Protein AF-A0AAJ4WCG1-F1 (afdb_monomer_lite)

Structure (mmCIF, N/CA/C/O backbone):
data_AF-A0AAJ4WCG1-F1
#
_entry.id   AF-A0AAJ4WCG1-F1
#
loop_
_atom_site.group_PDB
_atom_site.id
_atom_site.type_symbol
_atom_site.label_atom_id
_atom_site.label_alt_id
_atom_site.label_comp_id
_atom_site.label_asym_id
_atom_site.label_entity_id
_atom_site.label_seq_id
_atom_site.pdbx_PDB_ins_code
_atom_site.Cartn_x
_atom_site.Cartn_y
_atom_site.Cartn_z
_atom_site.occupancy
_atom_site.B_iso_or_equiv
_atom_site.auth_seq_id
_atom_site.auth_comp_id
_atom_site.auth_asym_id
_atom_site.auth_atom_id
_atom_site.pdbx_PDB_model_num
ATOM 1 N N . MET A 1 1 ? -44.848 0.217 -7.275 1.00 39.16 1 MET A N 1
ATOM 2 C CA . MET A 1 1 ? -44.757 -0.976 -8.144 1.00 39.16 1 MET A CA 1
ATOM 3 C C . MET A 1 1 ? -43.519 -0.819 -9.013 1.00 39.16 1 MET A C 1
ATOM 5 O O . MET A 1 1 ? -43.528 0.044 -9.877 1.00 39.16 1 MET A O 1
ATOM 9 N N . SER A 1 2 ? -42.430 -1.541 -8.730 1.00 44.53 2 SER A N 1
ATOM 10 C CA . SER A 1 2 ? -41.213 -1.472 -9.552 1.00 44.53 2 SER A CA 1
ATOM 11 C C . SER A 1 2 ? -41.276 -2.576 -10.606 1.00 44.53 2 SER A C 1
ATOM 13 O O . SER A 1 2 ? -41.325 -3.753 -10.256 1.00 44.53 2 SER A O 1
ATOM 15 N N . SER A 1 3 ? -41.372 -2.195 -11.880 1.00 61.78 3 SER A N 1
ATOM 16 C CA . SER A 1 3 ? -41.457 -3.128 -13.006 1.00 61.78 3 SER A CA 1
ATOM 17 C C . SER A 1 3 ? -40.052 -3.571 -13.400 1.00 61.78 3 SER A C 1
ATOM 19 O O . SER A 1 3 ? -39.274 -2.772 -13.918 1.00 61.78 3 SER A O 1
ATOM 21 N N . ILE A 1 4 ? -39.727 -4.844 -13.183 1.00 71.94 4 ILE A N 1
ATOM 22 C CA . ILE A 1 4 ? -38.478 -5.433 -13.672 1.00 71.94 4 ILE A CA 1
ATOM 23 C C . ILE A 1 4 ? -38.607 -5.608 -15.189 1.00 71.94 4 ILE A C 1
ATOM 25 O O . ILE A 1 4 ? -39.447 -6.370 -15.664 1.00 71.94 4 ILE A O 1
ATOM 29 N N . ARG A 1 5 ? -37.793 -4.878 -15.958 1.00 75.44 5 ARG A N 1
ATOM 30 C CA . ARG A 1 5 ? -37.620 -5.111 -17.398 1.00 75.44 5 ARG A CA 1
ATOM 31 C C . ARG A 1 5 ? -36.588 -6.216 -17.595 1.00 75.44 5 ARG A C 1
ATOM 33 O O . ARG A 1 5 ? -35.427 -6.039 -17.239 1.00 75.44 5 ARG A O 1
ATOM 40 N N . ILE A 1 6 ? -37.015 -7.336 -18.169 1.00 76.12 6 ILE A N 1
ATOM 41 C CA . ILE A 1 6 ? -36.117 -8.401 -18.625 1.00 76.12 6 ILE A CA 1
ATOM 42 C C . ILE A 1 6 ? -35.679 -8.035 -20.045 1.00 76.12 6 ILE A C 1
ATOM 44 O O . ILE A 1 6 ? -36.508 -7.982 -20.951 1.00 76.12 6 ILE A O 1
ATOM 48 N N . VAL A 1 7 ? -34.393 -7.732 -20.211 1.00 76.00 7 VAL A N 1
ATOM 49 C CA . VAL A 1 7 ? -33.762 -7.432 -21.505 1.00 76.00 7 VAL A CA 1
ATOM 50 C C . VAL A 1 7 ? -33.148 -8.693 -22.104 1.00 76.00 7 VAL A C 1
ATOM 52 O O . VAL A 1 7 ? -32.681 -9.576 -21.382 1.00 76.00 7 VAL A O 1
ATOM 55 N N . SER A 1 8 ? -33.169 -8.778 -23.434 1.00 74.81 8 SER A N 1
ATOM 56 C CA . SER A 1 8 ? -32.572 -9.897 -24.169 1.00 74.81 8 SER A CA 1
ATOM 57 C C . SER A 1 8 ? -31.036 -9.893 -24.040 1.00 74.81 8 SER A C 1
ATOM 59 O O . SER A 1 8 ? -30.449 -8.818 -23.888 1.00 74.81 8 SER A O 1
ATOM 61 N N . PRO A 1 9 ? -30.353 -11.053 -24.122 1.00 68.00 9 PRO A N 1
ATOM 62 C CA . PRO A 1 9 ? -28.890 -11.119 -24.029 1.00 68.00 9 PRO A CA 1
ATOM 63 C C . PRO A 1 9 ? -28.178 -10.185 -25.021 1.00 68.00 9 PRO A C 1
ATOM 65 O O . PRO A 1 9 ? -27.210 -9.522 -24.657 1.00 68.00 9 PRO A O 1
ATOM 68 N N . ASP A 1 10 ? -28.712 -10.050 -26.237 1.00 68.00 10 ASP A N 1
ATOM 69 C CA . ASP A 1 10 ? -28.159 -9.177 -27.281 1.00 68.00 10 ASP A CA 1
ATOM 70 C C . ASP A 1 10 ? -28.271 -7.677 -26.940 1.00 68.00 10 ASP A C 1
ATOM 72 O O . ASP A 1 10 ? -27.443 -6.869 -27.365 1.00 68.00 10 ASP A O 1
ATOM 76 N N . GLU A 1 11 ? -29.270 -7.279 -26.147 1.00 65.44 11 GLU A N 1
ATOM 77 C CA . GLU A 1 11 ? -29.427 -5.906 -25.641 1.00 65.44 11 GLU A CA 1
ATOM 78 C C . GLU A 1 11 ? -28.468 -5.591 -24.487 1.00 65.44 11 GLU A C 1
ATOM 80 O O . GLU A 1 11 ? -27.975 -4.464 -24.378 1.00 65.44 11 GLU A O 1
ATOM 85 N N . VAL A 1 12 ? -28.156 -6.594 -23.660 1.00 62.38 12 VAL A N 1
ATOM 86 C CA . VAL A 1 12 ? -27.164 -6.486 -22.576 1.00 62.38 12 VAL A CA 1
ATOM 87 C C . VAL A 1 12 ? -25.762 -6.281 -23.155 1.00 62.38 12 VAL A C 1
ATOM 89 O O . VAL A 1 12 ? -24.994 -5.458 -22.659 1.00 62.38 12 VAL A O 1
ATOM 92 N N . VAL A 1 13 ? -25.446 -6.962 -24.262 1.00 61.50 13 VAL A N 1
ATOM 93 C CA . VAL A 1 13 ? -24.162 -6.809 -24.967 1.00 61.50 13 VAL A CA 1
ATOM 94 C C . VAL A 1 13 ? -24.022 -5.419 -25.602 1.00 61.50 13 VAL A C 1
ATOM 96 O O . VAL A 1 13 ? -22.919 -4.889 -25.660 1.00 61.50 13 VAL A O 1
ATOM 99 N N . LYS A 1 14 ? -25.123 -4.787 -26.034 1.00 61.16 14 LYS A N 1
ATOM 100 C CA . LYS A 1 14 ? -25.097 -3.433 -26.623 1.00 61.16 14 LYS A CA 1
ATOM 101 C C . LYS A 1 14 ? -24.975 -2.306 -25.597 1.00 61.16 14 LYS A C 1
ATOM 103 O O . LYS A 1 14 ? -24.508 -1.226 -25.949 1.00 61.16 14 LYS A O 1
ATOM 108 N N . THR A 1 15 ? -25.415 -2.519 -24.356 1.00 59.94 15 THR A N 1
ATOM 109 C CA . THR A 1 15 ? -25.356 -1.490 -23.300 1.00 59.94 15 THR A CA 1
ATOM 110 C C . THR A 1 15 ? -23.974 -1.379 -22.659 1.00 59.94 15 THR A C 1
ATOM 112 O O . THR A 1 15 ? -23.585 -0.291 -22.235 1.00 59.94 15 THR A O 1
ATOM 115 N N . ALA A 1 16 ? -23.205 -2.467 -22.622 1.00 64.38 16 ALA A N 1
ATOM 116 C CA . ALA A 1 16 ? -21.800 -2.416 -22.249 1.00 64.38 16 ALA A CA 1
ATOM 117 C C . ALA A 1 16 ? -20.981 -1.890 -23.441 1.00 64.38 16 ALA A C 1
ATOM 119 O O . ALA A 1 16 ? -20.725 -2.612 -24.400 1.00 64.38 16 ALA A O 1
ATOM 120 N N . GLY A 1 17 ? -20.582 -0.614 -23.404 1.00 74.88 17 GLY A N 1
ATOM 121 C CA . GLY A 1 17 ? -19.609 -0.070 -24.359 1.00 74.88 17 GLY A CA 1
ATOM 122 C C . GLY A 1 17 ? -18.278 -0.840 -24.342 1.00 74.88 17 GLY A C 1
ATOM 123 O O . GLY A 1 17 ? -18.081 -1.751 -23.539 1.00 74.88 17 GLY A O 1
ATOM 124 N N . ALA A 1 18 ? -17.334 -0.467 -25.211 1.00 80.25 18 ALA A N 1
ATOM 125 C CA . ALA A 1 18 ? -16.022 -1.115 -25.267 1.00 80.25 18 ALA A CA 1
ATOM 126 C C . ALA A 1 18 ? -15.326 -1.104 -23.889 1.00 80.25 18 ALA A C 1
ATOM 128 O O . ALA A 1 18 ? -14.953 -0.046 -23.378 1.00 80.25 18 ALA A O 1
ATOM 129 N N . ILE A 1 19 ? -15.153 -2.287 -23.291 1.00 79.62 19 ILE A N 1
ATOM 130 C CA . ILE A 1 19 ? -14.456 -2.452 -22.012 1.00 79.62 19 ILE A CA 1
ATOM 131 C C . ILE A 1 19 ? -12.953 -2.461 -22.303 1.00 79.62 19 ILE A C 1
ATOM 133 O O . ILE A 1 19 ? -12.493 -3.306 -23.077 1.00 79.62 19 ILE A O 1
ATOM 137 N N . PRO A 1 20 ? -12.166 -1.547 -21.713 1.00 84.94 20 PRO A N 1
ATOM 138 C CA . PRO A 1 20 ? -10.730 -1.544 -21.924 1.00 84.94 20 PRO A CA 1
ATOM 139 C C . PRO A 1 20 ? -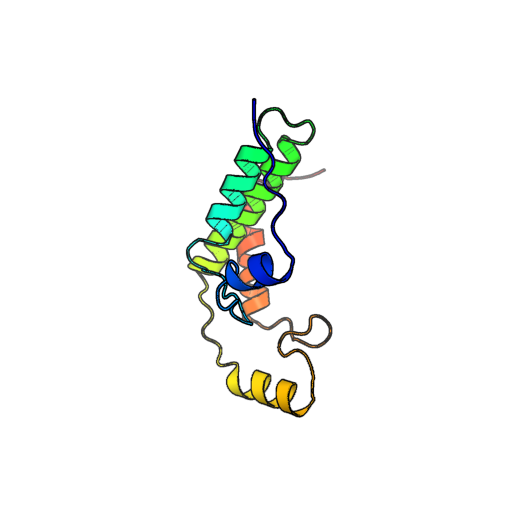10.122 -2.839 -21.363 1.00 84.94 20 PRO A C 1
ATOM 141 O O . PRO A 1 20 ? -10.449 -3.237 -20.243 1.00 84.94 20 PRO A O 1
ATOM 144 N N . PRO A 1 21 ? -9.198 -3.483 -22.095 1.00 83.62 21 PRO A N 1
ATOM 145 C CA . PRO A 1 21 ? -8.571 -4.730 -21.655 1.00 83.62 21 PRO A CA 1
ATOM 146 C C . PRO A 1 21 ? -7.672 -4.543 -20.423 1.00 83.62 21 PRO A C 1
ATOM 148 O O . PRO A 1 21 ? -7.314 -5.518 -19.767 1.00 83.62 21 PRO A O 1
ATOM 151 N N . LEU A 1 22 ? -7.301 -3.297 -20.102 1.00 84.31 22 LEU A N 1
ATOM 152 C CA . LEU A 1 22 ? -6.487 -2.948 -18.947 1.00 84.31 22 LEU A CA 1
ATOM 153 C C . LEU A 1 22 ? -7.000 -1.659 -18.300 1.00 84.31 22 LEU A C 1
ATOM 155 O O . LEU A 1 22 ? -7.117 -0.622 -18.953 1.00 84.31 22 LEU A O 1
ATOM 159 N N . LEU A 1 23 ? -7.266 -1.728 -16.997 1.00 87.06 23 LEU A N 1
ATOM 160 C CA . LEU A 1 23 ? -7.611 -0.577 -16.172 1.00 87.06 23 LEU A CA 1
ATOM 161 C C . LEU A 1 23 ? -6.379 -0.140 -15.385 1.00 87.06 23 LEU A C 1
ATOM 163 O O . LEU A 1 23 ? -5.909 -0.853 -14.498 1.00 87.06 23 LEU A O 1
ATOM 167 N N . PHE A 1 24 ? -5.857 1.041 -15.700 1.00 85.50 24 PHE A N 1
ATOM 168 C CA . PHE A 1 24 ? -4.747 1.613 -14.949 1.00 85.50 24 PHE A CA 1
ATOM 169 C C . PHE A 1 24 ? -5.235 2.190 -13.622 1.00 85.50 24 PHE A C 1
ATOM 171 O O . PHE A 1 24 ? -6.237 2.905 -13.558 1.00 85.50 24 PHE A O 1
ATOM 178 N N . ALA A 1 25 ? -4.495 1.913 -12.552 1.00 86.94 25 ALA A N 1
ATOM 179 C CA . ALA A 1 25 ? -4.751 2.547 -11.272 1.00 86.94 25 ALA A CA 1
ATOM 180 C C . ALA A 1 25 ? -4.354 4.031 -11.319 1.00 86.94 25 ALA A C 1
ATOM 182 O O . ALA A 1 25 ? -3.268 4.386 -11.776 1.00 86.94 25 ALA A O 1
ATOM 183 N N . ASN A 1 26 ? -5.207 4.906 -10.784 1.00 89.38 26 ASN A N 1
ATOM 184 C CA . ASN A 1 26 ? -4.850 6.305 -10.575 1.00 89.38 26 ASN A CA 1
ATOM 185 C C . ASN A 1 26 ? -4.068 6.442 -9.263 1.00 89.38 26 ASN A C 1
ATOM 187 O O . ASN A 1 26 ? -4.671 6.580 -8.196 1.00 89.38 26 ASN A O 1
ATOM 191 N N . LEU A 1 27 ? -2.736 6.423 -9.351 1.00 82.94 27 LEU A N 1
ATOM 192 C CA . LEU A 1 27 ? -1.840 6.459 -8.187 1.00 82.94 27 LEU A CA 1
ATOM 193 C C . LEU A 1 27 ? -2.091 7.656 -7.259 1.00 82.94 27 LEU A C 1
ATOM 195 O O . LEU A 1 27 ? -1.997 7.497 -6.050 1.00 82.94 27 LEU A O 1
ATOM 199 N N . LYS A 1 28 ? -2.537 8.805 -7.790 1.00 85.81 28 LYS A N 1
ATOM 200 C CA . LYS A 1 28 ? -2.869 9.992 -6.979 1.00 85.81 28 LYS A CA 1
ATOM 201 C C . LYS A 1 28 ? -4.038 9.771 -6.014 1.00 85.81 28 LYS A C 1
ATOM 203 O O . LYS A 1 28 ? -4.224 10.556 -5.093 1.00 85.81 28 LYS A O 1
ATOM 208 N N . SER A 1 29 ? -4.876 8.764 -6.264 1.00 91.06 29 SER A N 1
ATOM 209 C CA . SER A 1 29 ? -6.111 8.540 -5.501 1.00 91.06 29 SER A CA 1
ATOM 210 C C . SER A 1 29 ? -6.334 7.101 -5.042 1.00 91.06 29 SER A C 1
ATOM 212 O O . SER A 1 29 ? -7.275 6.850 -4.297 1.00 91.06 29 SER A O 1
ATOM 214 N N . LEU A 1 30 ? -5.509 6.149 -5.486 1.00 93.50 30 LEU A N 1
ATOM 215 C CA . LEU A 1 30 ? -5.717 4.724 -5.229 1.00 93.50 30 LEU A CA 1
ATOM 216 C C . LEU A 1 30 ? -5.735 4.417 -3.727 1.00 93.50 30 LEU A C 1
ATOM 218 O O . LEU A 1 30 ? -6.678 3.797 -3.237 1.00 93.50 30 LEU A O 1
ATOM 222 N N . TYR A 1 31 ? -4.697 4.854 -3.014 1.00 96.25 31 TYR A N 1
ATOM 223 C CA . TYR A 1 31 ? -4.551 4.587 -1.587 1.00 96.25 31 TYR A CA 1
ATOM 224 C C . TYR A 1 31 ? -5.466 5.482 -0.752 1.00 96.25 31 TYR A C 1
ATOM 226 O O . TYR A 1 31 ? -6.194 4.967 0.091 1.00 96.25 31 TYR A O 1
ATOM 234 N N . SER A 1 32 ? -5.549 6.780 -1.056 1.00 93.81 32 SER A N 1
ATOM 235 C CA . SER A 1 32 ? -6.423 7.702 -0.318 1.00 93.81 32 SER A CA 1
ATOM 236 C C . SER A 1 32 ? -7.901 7.301 -0.380 1.00 93.81 32 SER A C 1
ATOM 238 O O . SER A 1 32 ? -8.565 7.250 0.653 1.00 93.81 32 SER A O 1
ATOM 240 N N . ARG A 1 33 ? -8.418 6.906 -1.555 1.00 96.00 33 ARG A N 1
ATOM 241 C CA . ARG A 1 33 ? -9.795 6.388 -1.675 1.00 96.00 33 ARG A CA 1
ATOM 242 C C . ARG A 1 33 ? -9.993 5.076 -0.924 1.00 96.00 33 ARG A C 1
ATOM 244 O O . ARG A 1 33 ? -11.078 4.836 -0.403 1.00 96.00 33 ARG A O 1
ATOM 251 N N . ARG A 1 34 ? -8.977 4.212 -0.887 1.00 97.31 34 ARG A N 1
ATOM 252 C CA . ARG A 1 34 ? -9.052 2.935 -0.171 1.00 97.31 34 ARG A CA 1
ATOM 253 C C . ARG A 1 34 ? -9.069 3.147 1.343 1.00 97.31 34 ARG A C 1
ATOM 255 O O . ARG A 1 34 ? -9.900 2.532 2.000 1.00 97.31 34 ARG A O 1
ATOM 262 N N . ALA A 1 35 ? -8.215 4.020 1.877 1.00 97.69 35 ALA A N 1
ATOM 263 C CA . ALA A 1 35 ? -8.214 4.364 3.297 1.00 97.69 35 ALA A CA 1
ATOM 264 C C . ALA A 1 35 ? -9.559 4.975 3.712 1.00 97.69 35 ALA A C 1
ATOM 266 O O . ALA A 1 35 ? -10.159 4.537 4.689 1.00 97.69 35 ALA A O 1
ATOM 267 N N . GLU A 1 36 ? -10.081 5.911 2.915 1.00 97.81 36 GLU A N 1
ATOM 268 C CA . GLU A 1 36 ? -11.395 6.513 3.146 1.00 97.81 36 GLU A CA 1
ATOM 269 C C . GLU A 1 36 ? -12.514 5.466 3.150 1.00 97.81 36 GLU A C 1
ATOM 271 O O . GLU A 1 36 ? -13.328 5.406 4.070 1.00 97.81 36 GLU A O 1
ATOM 276 N N . ARG A 1 37 ? -12.511 4.560 2.167 1.00 98.12 37 ARG A N 1
ATOM 277 C CA . ARG A 1 37 ? -13.500 3.484 2.109 1.00 98.12 37 ARG A CA 1
ATOM 278 C C . ARG A 1 37 ? -13.420 2.550 3.318 1.00 98.12 37 ARG A C 1
ATOM 280 O O . ARG A 1 37 ? -14.459 2.102 3.791 1.00 98.12 37 ARG A O 1
ATOM 287 N N . LEU A 1 38 ? -12.218 2.246 3.806 1.00 98.56 38 LEU A N 1
ATOM 288 C CA . LEU A 1 38 ? -12.032 1.422 5.002 1.00 98.56 38 LEU A CA 1
ATOM 289 C C . LEU A 1 38 ? -12.583 2.108 6.257 1.00 98.56 38 LEU A C 1
ATOM 291 O O . LEU A 1 38 ? -13.238 1.439 7.049 1.00 98.56 38 LEU A O 1
ATOM 295 N N . ARG A 1 39 ? -12.399 3.428 6.406 1.00 98.31 39 ARG A N 1
ATOM 296 C CA . ARG A 1 39 ? -12.989 4.195 7.518 1.00 98.31 39 ARG A CA 1
ATOM 297 C C . ARG A 1 39 ? -14.513 4.184 7.473 1.00 98.31 39 ARG A C 1
ATOM 299 O O . ARG A 1 39 ? -15.128 3.887 8.486 1.00 98.31 39 ARG A O 1
ATOM 306 N N . GLN A 1 40 ? -15.106 4.395 6.298 1.00 98.31 40 GLN A N 1
ATOM 307 C CA . GLN A 1 40 ? -16.562 4.312 6.121 1.00 98.31 40 GLN A CA 1
ATOM 308 C C . GLN A 1 40 ? -17.111 2.923 6.462 1.00 98.31 40 GLN A C 1
ATOM 310 O O . GLN A 1 40 ? -18.171 2.797 7.056 1.00 98.31 40 GLN A O 1
ATOM 315 N N . LEU A 1 41 ? -16.396 1.860 6.082 1.00 98.25 41 LEU A N 1
ATOM 316 C CA . LEU A 1 41 ? -16.786 0.488 6.420 1.00 98.25 41 LEU A CA 1
ATOM 317 C C . LEU A 1 41 ? -16.596 0.157 7.904 1.00 98.25 41 LEU A C 1
ATOM 319 O O . LEU A 1 41 ? -17.150 -0.834 8.366 1.00 98.25 41 LEU A O 1
ATOM 323 N N . ALA A 1 42 ? -15.788 0.932 8.626 1.00 98.31 42 ALA A N 1
ATOM 324 C CA . ALA A 1 42 ? -15.538 0.727 10.044 1.00 98.31 42 ALA A CA 1
ATOM 325 C C . ALA A 1 42 ? -16.658 1.276 10.940 1.00 98.31 42 ALA A C 1
ATOM 327 O O . ALA A 1 42 ? -16.740 0.880 12.103 1.00 98.31 42 ALA A O 1
ATOM 328 N N . GLU A 1 43 ? -17.485 2.188 10.425 1.00 97.88 43 GLU A N 1
ATOM 329 C CA . GLU A 1 43 ? -18.630 2.756 11.140 1.00 97.88 43 GLU A CA 1
ATOM 330 C C . GLU A 1 43 ? -19.633 1.651 11.496 1.00 97.88 43 GLU A C 1
ATOM 332 O O . GLU A 1 43 ? -20.021 0.855 10.642 1.00 97.88 43 GLU A O 1
ATOM 337 N N . ASP A 1 44 ? -19.996 1.569 12.781 1.00 95.75 44 ASP A N 1
ATOM 338 C CA . ASP A 1 44 ? -20.916 0.570 13.347 1.00 95.75 44 ASP A CA 1
ATOM 339 C C . ASP A 1 44 ? -20.598 -0.896 12.981 1.00 95.75 44 ASP A C 1
ATOM 341 O O . ASP A 1 44 ? -21.468 -1.770 13.000 1.00 95.75 44 ASP A O 1
ATOM 345 N N . HIS A 1 45 ? -19.331 -1.192 12.671 1.00 96.69 45 HIS A N 1
ATOM 346 C CA . HIS A 1 45 ? -18.894 -2.523 12.267 1.00 96.69 45 HIS A CA 1
ATOM 347 C C . HIS A 1 45 ? -18.216 -3.268 13.431 1.00 96.69 45 HIS A C 1
ATOM 349 O O . HIS A 1 45 ? -17.323 -2.711 14.072 1.00 96.69 45 HIS A O 1
ATOM 355 N N . PRO A 1 46 ? -18.523 -4.561 13.674 1.00 97.62 46 PRO A N 1
ATOM 356 C CA . PRO A 1 46 ? -17.893 -5.347 14.747 1.00 97.62 46 PRO A CA 1
ATOM 357 C C . PRO A 1 46 ? -16.361 -5.433 14.660 1.00 97.62 46 PRO A C 1
ATOM 359 O O . PRO A 1 46 ? -15.686 -5.623 15.663 1.00 97.62 46 PRO A O 1
ATOM 362 N N . LEU A 1 47 ? -15.811 -5.291 13.451 1.00 97.69 47 LEU A N 1
ATOM 363 C CA . LEU A 1 47 ? -14.366 -5.233 13.180 1.00 97.69 47 LEU A CA 1
ATOM 364 C C . LEU A 1 47 ? -13.868 -3.804 12.914 1.00 97.69 47 LEU A C 1
ATOM 366 O O . LEU A 1 47 ? -12.880 -3.619 12.205 1.00 97.69 47 LEU A O 1
ATOM 370 N N . GLY A 1 48 ? -14.572 -2.791 13.420 1.00 98.12 48 GLY A N 1
ATOM 371 C CA . GLY A 1 48 ? -14.293 -1.385 13.135 1.00 98.12 48 GLY A CA 1
ATOM 372 C C . GLY A 1 48 ? -12.853 -0.990 13.455 1.00 98.12 48 GLY A C 1
ATOM 373 O O . GLY A 1 48 ? -12.198 -0.358 12.633 1.00 98.12 48 GLY A O 1
ATOM 374 N N . ASP A 1 49 ? -12.313 -1.435 14.588 1.00 97.19 49 ASP A N 1
ATOM 375 C CA . ASP A 1 49 ? -10.937 -1.103 14.978 1.00 97.19 49 ASP A CA 1
ATOM 376 C C . ASP A 1 49 ? -9.897 -1.736 14.048 1.00 97.19 49 ASP A C 1
ATOM 378 O O . ASP A 1 49 ? -8.939 -1.077 13.649 1.00 97.19 49 ASP A O 1
ATOM 382 N N . TYR A 1 50 ? -10.133 -2.970 13.593 1.00 97.19 50 TYR A N 1
ATOM 383 C CA . TYR A 1 50 ? -9.289 -3.603 12.578 1.00 97.19 50 TYR A CA 1
ATOM 384 C C . TYR A 1 50 ? -9.346 -2.854 11.238 1.00 97.19 50 TYR A C 1
ATOM 386 O O . TYR A 1 50 ? -8.320 -2.652 10.591 1.00 97.19 50 TYR A O 1
ATOM 394 N N . LEU A 1 51 ? -10.534 -2.411 10.817 1.00 98.31 51 LEU A N 1
ATOM 395 C CA . LEU A 1 51 ? -10.703 -1.654 9.575 1.00 98.31 51 LEU A CA 1
ATOM 396 C C . LEU A 1 51 ? -10.052 -0.266 9.656 1.00 98.31 51 LEU A C 1
ATOM 398 O O . LEU A 1 51 ? -9.442 0.173 8.680 1.00 98.31 51 LEU A O 1
ATOM 402 N N . LYS A 1 52 ? -10.112 0.394 10.818 1.00 97.38 52 LYS A N 1
ATOM 403 C CA . LYS A 1 52 ? -9.389 1.646 11.085 1.00 97.38 52 LYS A CA 1
ATOM 404 C C . LYS A 1 52 ? -7.878 1.430 11.046 1.00 97.38 52 LYS A C 1
ATOM 406 O O . LYS A 1 52 ? -7.195 2.181 10.360 1.00 97.38 52 LYS A O 1
ATOM 411 N N . PHE A 1 53 ? -7.372 0.367 11.674 1.00 96.19 53 PHE A N 1
ATOM 412 C CA . PHE A 1 53 ? -5.960 -0.013 11.583 1.00 96.19 53 PHE A CA 1
ATOM 413 C C . PHE A 1 53 ? -5.529 -0.264 10.129 1.00 96.19 53 PHE A C 1
ATOM 415 O O . PHE A 1 53 ? -4.536 0.292 9.660 1.00 96.19 53 PHE A O 1
ATOM 422 N N . ALA A 1 54 ? -6.307 -1.035 9.365 1.00 97.75 54 ALA A N 1
ATOM 423 C CA . ALA A 1 54 ? -6.037 -1.256 7.948 1.00 97.75 54 ALA A CA 1
ATOM 424 C C . ALA A 1 54 ? -6.048 0.062 7.150 1.00 97.75 54 ALA A C 1
ATOM 426 O O . ALA A 1 54 ? -5.243 0.231 6.232 1.00 97.75 54 ALA A O 1
ATOM 427 N N . ALA A 1 55 ? -6.921 1.014 7.502 1.00 97.88 55 ALA A N 1
ATOM 428 C CA . ALA A 1 55 ? -6.933 2.343 6.898 1.00 97.88 55 ALA A CA 1
ATOM 429 C C . ALA A 1 55 ? -5.645 3.128 7.198 1.00 97.88 55 ALA A C 1
ATOM 431 O O . ALA A 1 55 ? -5.141 3.788 6.290 1.00 97.88 55 ALA A O 1
ATOM 432 N N . THR A 1 56 ? -5.086 3.023 8.409 1.00 97.06 56 THR A N 1
ATOM 433 C CA . THR A 1 56 ? -3.775 3.601 8.760 1.00 97.06 56 THR A CA 1
ATOM 434 C C . THR A 1 56 ? -2.666 3.022 7.883 1.00 97.06 56 THR A C 1
ATOM 436 O O . THR A 1 56 ? -1.939 3.776 7.239 1.00 97.06 56 THR A O 1
ATOM 439 N N . VAL A 1 57 ? -2.596 1.693 7.741 1.00 97.31 57 VAL A N 1
ATOM 440 C CA . VAL A 1 57 ? -1.599 1.031 6.874 1.00 97.31 57 VAL A CA 1
ATOM 441 C C . VAL A 1 57 ? -1.711 1.507 5.422 1.00 97.31 57 VAL A C 1
ATOM 443 O O . VAL A 1 57 ? -0.708 1.761 4.756 1.00 97.31 57 VAL A O 1
ATOM 446 N N . VAL A 1 58 ? -2.935 1.648 4.909 1.00 97.69 58 VAL A N 1
ATOM 447 C CA . VAL A 1 58 ? -3.173 2.139 3.544 1.00 97.69 58 VAL A CA 1
ATOM 448 C C . VAL A 1 58 ? -2.803 3.619 3.394 1.00 97.69 58 VAL A C 1
ATOM 450 O O . VAL A 1 58 ? -2.314 4.015 2.336 1.00 97.69 58 VAL A O 1
ATOM 453 N N . ASN A 1 59 ? -3.002 4.437 4.427 1.00 96.62 59 ASN A N 1
ATOM 454 C CA . ASN A 1 59 ? -2.534 5.822 4.433 1.00 96.62 59 ASN A CA 1
ATOM 455 C C . ASN A 1 59 ? -1.002 5.885 4.334 1.00 96.62 59 ASN A C 1
ATOM 457 O O . ASN A 1 59 ? -0.497 6.601 3.471 1.00 96.62 59 ASN A O 1
ATOM 461 N N . ALA A 1 60 ? -0.289 5.048 5.094 1.00 96.88 60 ALA A N 1
A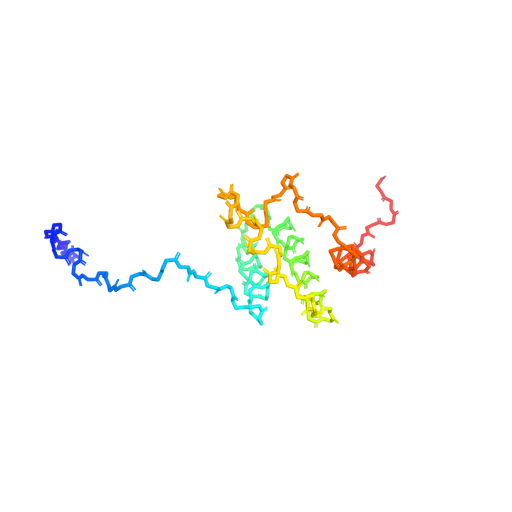TOM 462 C CA . ALA A 1 60 ? 1.168 4.968 5.018 1.00 96.88 60 ALA A CA 1
ATOM 463 C C . ALA A 1 60 ? 1.668 4.525 3.632 1.00 96.88 60 ALA A C 1
ATOM 465 O O . ALA A 1 60 ? 2.636 5.055 3.088 1.00 96.88 60 ALA A O 1
ATOM 466 N N . GLN A 1 61 ? 0.948 3.611 2.970 1.00 96.62 61 GLN A N 1
ATOM 467 C CA . GLN A 1 61 ? 1.219 3.275 1.565 1.00 96.62 61 GLN A CA 1
ATOM 468 C C . GLN A 1 61 ? 1.059 4.484 0.628 1.00 96.62 61 GLN A C 1
ATOM 470 O O . GLN A 1 61 ? 1.807 4.607 -0.345 1.00 96.62 61 GLN A O 1
ATOM 475 N N . SER A 1 62 ? 0.095 5.369 0.904 1.00 95.75 62 SER A N 1
ATOM 476 C CA . SER A 1 62 ? -0.126 6.590 0.124 1.00 95.75 62 SER A CA 1
ATOM 477 C C . SER A 1 62 ? 1.047 7.558 0.247 1.00 95.75 62 SER A C 1
ATOM 479 O O . SER A 1 62 ? 1.503 8.076 -0.772 1.00 95.75 62 SER A O 1
ATOM 481 N N . HIS A 1 63 ? 1.537 7.800 1.464 1.00 95.69 63 HIS A N 1
ATOM 482 C CA . HIS A 1 63 ? 2.664 8.704 1.700 1.00 95.69 63 HIS A CA 1
ATOM 483 C C . HIS A 1 63 ? 3.969 8.122 1.155 1.00 95.69 63 HIS A C 1
ATOM 485 O O . HIS A 1 63 ? 4.646 8.779 0.367 1.00 95.69 63 HIS A O 1
ATOM 491 N N . ALA A 1 64 ? 4.253 6.842 1.419 1.00 95.94 64 ALA A N 1
ATOM 492 C CA . ALA A 1 64 ? 5.429 6.171 0.872 1.00 95.94 64 ALA A CA 1
ATOM 493 C C . ALA A 1 64 ? 5.493 6.257 -0.664 1.00 95.94 64 ALA A C 1
ATOM 495 O O . ALA A 1 64 ? 6.556 6.539 -1.219 1.00 95.94 64 ALA A O 1
ATOM 496 N N . GLN A 1 65 ? 4.363 6.060 -1.359 1.00 94.25 65 GLN A N 1
ATOM 497 C CA . GLN A 1 65 ? 4.286 6.197 -2.817 1.00 94.25 65 GLN A CA 1
ATOM 498 C C . GLN A 1 65 ? 4.469 7.646 -3.287 1.00 94.25 65 GLN A C 1
ATOM 500 O O . GLN A 1 65 ? 5.072 7.863 -4.341 1.00 94.25 65 GLN A O 1
ATOM 505 N N . HIS A 1 66 ? 3.920 8.615 -2.550 1.00 93.88 66 HIS A N 1
ATOM 506 C CA . HIS A 1 66 ? 4.032 10.036 -2.869 1.00 93.88 66 HIS A CA 1
ATOM 507 C C . HIS A 1 66 ? 5.484 10.520 -2.779 1.00 93.88 66 HIS A C 1
ATOM 509 O O . HIS A 1 66 ? 5.989 11.113 -3.734 1.00 93.88 66 HIS A O 1
ATOM 515 N N . ASP A 1 67 ? 6.158 10.196 -1.676 1.00 95.06 67 ASP A N 1
ATOM 516 C CA . ASP A 1 67 ? 7.511 10.670 -1.370 1.00 95.06 67 ASP A CA 1
ATOM 517 C C . ASP A 1 67 ? 8.588 9.930 -2.166 1.00 95.06 67 ASP A C 1
ATOM 519 O O . ASP A 1 67 ? 9.657 10.471 -2.458 1.00 95.06 67 ASP A O 1
ATOM 523 N N . ASN A 1 68 ? 8.295 8.692 -2.571 1.00 94.44 68 ASN A N 1
ATOM 524 C CA . ASN A 1 68 ? 9.209 7.840 -3.320 1.00 94.44 68 ASN A CA 1
ATOM 525 C C . ASN A 1 68 ? 8.596 7.476 -4.680 1.00 94.44 68 ASN A C 1
ATOM 527 O O . ASN A 1 68 ? 8.204 6.326 -4.897 1.00 94.44 68 ASN A O 1
ATOM 531 N N . PRO A 1 69 ? 8.507 8.419 -5.637 1.00 92.12 69 PRO A N 1
ATOM 532 C CA . PRO A 1 69 ? 8.018 8.106 -6.972 1.00 92.12 69 PRO A CA 1
ATOM 533 C C . PRO A 1 69 ? 8.961 7.121 -7.676 1.00 92.12 69 PRO A C 1
ATOM 535 O O . PRO A 1 69 ? 10.188 7.242 -7.609 1.00 92.12 69 PRO A O 1
ATOM 538 N N . LEU A 1 70 ? 8.385 6.154 -8.394 1.00 88.81 70 LEU A N 1
ATOM 539 C CA . LEU A 1 70 ? 9.147 5.191 -9.185 1.00 88.81 70 LEU A CA 1
ATOM 540 C C . LEU A 1 70 ? 9.861 5.909 -10.340 1.00 88.81 70 LEU A C 1
ATOM 542 O O . LEU A 1 70 ? 9.221 6.541 -11.177 1.00 88.81 70 LEU A O 1
ATOM 546 N N . LYS A 1 71 ? 11.190 5.777 -10.397 1.00 86.62 71 LYS A N 1
ATOM 547 C CA . LYS A 1 71 ? 12.050 6.344 -11.457 1.00 86.62 71 LYS A CA 1
ATOM 548 C C . LYS A 1 71 ? 12.769 5.274 -12.291 1.00 86.62 71 LYS A C 1
ATOM 550 O O . LYS A 1 71 ? 13.703 5.588 -13.018 1.00 86.62 71 LYS A O 1
ATOM 555 N N . ILE A 1 72 ? 12.384 4.008 -12.137 1.00 82.88 72 ILE A N 1
ATOM 556 C CA . ILE A 1 72 ? 13.042 2.871 -12.789 1.00 82.88 72 ILE A CA 1
ATOM 557 C C . ILE A 1 72 ? 12.459 2.679 -14.190 1.00 82.88 72 ILE A C 1
ATOM 559 O O . ILE A 1 72 ? 11.239 2.618 -14.341 1.00 82.88 72 ILE A O 1
ATOM 563 N N . ASP A 1 73 ? 13.329 2.527 -15.189 1.00 87.06 73 ASP A N 1
ATOM 564 C CA . ASP A 1 73 ? 12.938 2.044 -16.511 1.00 87.06 73 ASP A CA 1
ATOM 565 C C . ASP A 1 73 ? 12.757 0.520 -16.474 1.00 87.06 73 ASP A C 1
ATOM 567 O O . ASP A 1 73 ? 13.671 -0.228 -16.125 1.00 87.06 73 ASP A O 1
ATOM 571 N N . LEU A 1 74 ? 11.549 0.063 -16.800 1.00 86.62 74 LEU A N 1
ATOM 572 C CA . LEU A 1 74 ? 11.183 -1.352 -16.814 1.00 86.62 74 LEU A CA 1
ATOM 573 C C . LEU A 1 74 ? 11.097 -1.930 -18.233 1.00 86.62 74 LEU A C 1
ATOM 575 O O . LEU A 1 74 ? 10.747 -3.101 -18.370 1.00 86.62 74 LEU A O 1
ATOM 579 N N . THR A 1 75 ? 11.420 -1.160 -19.276 1.00 90.44 75 THR A N 1
ATOM 580 C CA . THR A 1 75 ? 11.209 -1.536 -20.685 1.00 90.44 75 THR A CA 1
ATOM 581 C C . THR A 1 75 ? 11.801 -2.906 -21.024 1.00 90.44 75 THR A C 1
ATOM 583 O O . THR A 1 75 ? 11.087 -3.780 -21.522 1.00 90.44 75 THR A O 1
ATOM 586 N N . ASP A 1 76 ? 13.060 -3.153 -20.660 1.00 89.19 76 ASP A N 1
ATOM 587 C CA . ASP A 1 76 ? 13.727 -4.434 -20.928 1.00 89.19 76 ASP A CA 1
ATOM 588 C C . ASP A 1 76 ? 13.126 -5.599 -20.131 1.00 89.19 76 ASP A C 1
ATOM 590 O O . ASP A 1 76 ? 13.017 -6.721 -20.635 1.00 89.19 76 ASP A O 1
ATOM 594 N N . THR A 1 77 ? 12.679 -5.336 -18.898 1.00 87.31 77 THR A N 1
ATOM 595 C CA . THR A 1 77 ? 12.006 -6.341 -18.059 1.00 87.31 77 THR A CA 1
ATOM 596 C C . THR A 1 77 ? 10.661 -6.733 -18.669 1.00 87.31 77 THR A C 1
ATOM 598 O O . THR A 1 77 ? 10.345 -7.921 -18.756 1.00 87.31 77 THR A O 1
ATOM 601 N N . LEU A 1 78 ? 9.888 -5.746 -19.138 1.00 89.75 78 LEU A N 1
ATOM 602 C CA . LEU A 1 78 ? 8.609 -5.970 -19.811 1.00 89.75 78 LEU A CA 1
ATOM 603 C C . LEU A 1 78 ? 8.797 -6.763 -21.109 1.00 89.75 78 LEU A C 1
ATOM 605 O O . LEU A 1 78 ? 8.072 -7.732 -21.333 1.00 89.75 78 LEU A O 1
ATOM 609 N N . LYS A 1 79 ? 9.793 -6.395 -21.925 1.00 92.44 79 LYS A N 1
ATOM 610 C CA . LYS A 1 79 ? 10.114 -7.089 -23.178 1.00 92.44 79 LYS A CA 1
ATOM 611 C C . LYS A 1 79 ? 10.503 -8.545 -22.930 1.00 92.44 79 LYS A C 1
ATOM 613 O O . LYS A 1 79 ? 9.886 -9.444 -23.486 1.00 92.44 79 LYS A O 1
ATOM 618 N N . THR A 1 80 ? 11.451 -8.780 -22.025 1.00 90.94 80 THR A N 1
ATOM 619 C CA . THR A 1 80 ? 11.925 -10.134 -21.692 1.00 90.94 80 THR A CA 1
ATOM 620 C C . THR A 1 80 ? 10.790 -11.025 -21.183 1.00 90.94 80 THR A C 1
ATOM 622 O O . THR A 1 80 ? 10.695 -12.196 -21.548 1.00 90.94 80 THR A O 1
ATOM 625 N N . ALA A 1 81 ? 9.906 -10.484 -20.341 1.00 90.75 81 ALA A N 1
ATOM 626 C CA . ALA A 1 81 ? 8.757 -11.228 -19.841 1.00 90.75 81 ALA A CA 1
ATOM 627 C C . ALA A 1 81 ? 7.731 -11.528 -20.942 1.00 90.75 81 ALA A C 1
ATOM 629 O O . ALA A 1 81 ? 7.231 -12.651 -21.003 1.00 90.75 81 ALA A O 1
ATOM 630 N N . SER A 1 82 ? 7.468 -10.558 -21.823 1.00 90.38 82 SER A N 1
ATOM 631 C CA . SER A 1 82 ? 6.597 -10.730 -22.989 1.00 90.38 82 SER A CA 1
ATOM 632 C C . SER A 1 82 ? 7.118 -11.824 -23.922 1.00 90.38 82 SER A C 1
ATOM 634 O O . SER A 1 82 ? 6.370 -12.742 -24.250 1.00 90.38 82 SER A O 1
ATOM 636 N N . ASP A 1 83 ? 8.402 -11.776 -24.287 1.00 93.62 83 ASP A N 1
ATOM 637 C CA . ASP A 1 83 ? 9.044 -12.758 -25.174 1.00 93.62 83 ASP A CA 1
ATOM 638 C C . ASP A 1 83 ? 8.997 -14.176 -24.578 1.00 93.62 83 ASP A C 1
ATOM 640 O O . ASP A 1 83 ? 8.837 -15.165 -25.291 1.00 93.62 83 ASP A O 1
ATOM 644 N N . ALA A 1 84 ? 9.078 -14.283 -23.249 1.00 91.06 84 ALA A N 1
ATOM 645 C CA . ALA A 1 84 ? 8.959 -15.544 -22.523 1.00 91.06 84 ALA A CA 1
ATOM 646 C C . ALA A 1 84 ? 7.504 -15.984 -22.247 1.00 91.06 84 ALA A C 1
ATOM 648 O O . ALA A 1 84 ? 7.306 -17.030 -21.622 1.00 91.06 84 ALA A O 1
ATOM 649 N N . GLY A 1 85 ? 6.494 -15.195 -22.640 1.00 91.25 85 GLY A N 1
ATOM 650 C CA . GLY A 1 85 ? 5.077 -15.460 -22.362 1.00 91.25 85 GLY A CA 1
ATOM 651 C C . GLY A 1 85 ? 4.718 -15.436 -20.870 1.00 91.25 85 GLY A C 1
ATOM 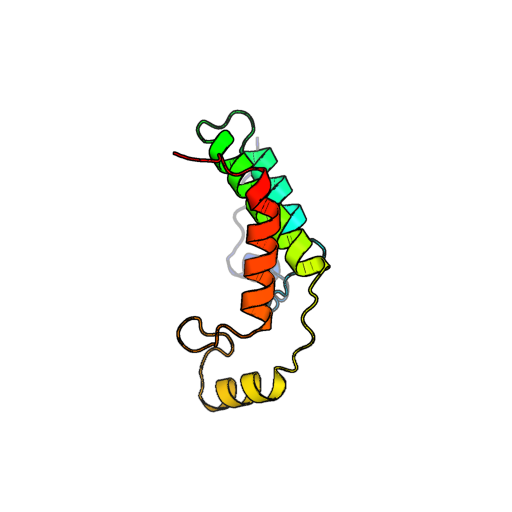652 O O . GLY A 1 85 ? 3.829 -16.167 -20.432 1.00 91.25 85 GLY A O 1
ATOM 653 N N . ARG A 1 86 ? 5.436 -14.650 -20.058 1.00 89.88 86 ARG A N 1
ATOM 654 C CA . ARG A 1 86 ? 5.295 -14.600 -18.592 1.00 89.88 86 ARG A CA 1
ATOM 655 C C . ARG A 1 86 ? 4.749 -13.252 -18.119 1.00 89.88 86 ARG A C 1
ATOM 657 O O . ARG A 1 86 ? 5.025 -12.226 -18.737 1.00 89.88 86 ARG A O 1
ATOM 664 N N . PRO A 1 87 ? 4.045 -13.209 -16.971 1.00 89.56 87 PRO A N 1
ATOM 665 C CA . PRO A 1 87 ? 3.649 -11.943 -16.368 1.00 89.56 87 PRO A CA 1
ATOM 666 C C . PRO A 1 87 ? 4.885 -11.105 -15.983 1.00 89.56 87 PRO A C 1
ATOM 668 O O . PRO A 1 87 ? 5.731 -11.603 -15.232 1.00 89.56 87 PRO A O 1
ATOM 671 N N . PRO A 1 88 ? 4.989 -9.838 -16.427 1.00 87.81 88 PRO A N 1
ATOM 672 C CA . PRO A 1 88 ? 6.188 -9.016 -16.234 1.00 87.81 88 PRO A CA 1
ATOM 673 C C . PRO A 1 88 ? 6.526 -8.719 -14.775 1.00 87.81 88 PRO A C 1
ATOM 675 O O . PRO A 1 88 ? 7.693 -8.625 -14.409 1.00 87.81 88 PRO A O 1
ATOM 678 N N . LEU A 1 89 ? 5.502 -8.607 -13.931 1.00 87.75 89 LEU A N 1
ATOM 679 C CA . LEU A 1 89 ? 5.625 -8.327 -12.501 1.00 87.75 89 LEU A CA 1
ATOM 680 C C . LEU A 1 89 ? 5.188 -9.541 -11.666 1.00 87.75 89 LEU A C 1
ATOM 682 O O . LEU A 1 89 ? 4.507 -9.406 -10.652 1.00 87.75 89 LEU A O 1
ATOM 686 N N . SER A 1 90 ? 5.514 -10.754 -12.125 1.00 88.94 90 SER A N 1
ATOM 687 C CA . SER A 1 90 ? 5.184 -11.993 -11.411 1.00 88.94 90 SER A CA 1
ATOM 688 C C . SER A 1 90 ? 5.783 -12.001 -10.002 1.00 88.94 90 SER A C 1
ATOM 690 O O . SER A 1 90 ? 6.996 -11.910 -9.836 1.00 88.94 90 SER A O 1
ATOM 692 N N . VAL A 1 91 ? 4.951 -12.220 -8.983 1.00 87.25 91 VAL A N 1
ATOM 693 C CA . VAL A 1 91 ? 5.372 -12.264 -7.567 1.00 87.25 91 VAL A CA 1
ATOM 694 C C . VAL A 1 91 ? 6.420 -13.339 -7.258 1.00 87.25 91 VAL A C 1
ATOM 696 O O . VAL A 1 91 ? 7.133 -13.232 -6.267 1.00 87.25 91 VAL A O 1
ATOM 699 N N . LYS A 1 92 ? 6.517 -14.383 -8.092 1.00 87.69 92 LYS A N 1
ATOM 700 C CA . LYS A 1 92 ? 7.479 -15.481 -7.910 1.00 87.69 92 LYS A CA 1
ATOM 701 C C . LYS A 1 92 ? 8.882 -15.131 -8.399 1.00 87.69 92 LYS A C 1
ATOM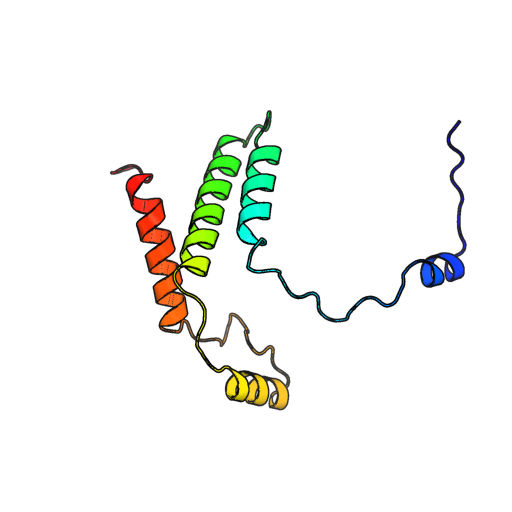 703 O O . LYS A 1 92 ? 9.841 -15.754 -7.962 1.00 87.69 92 LYS A O 1
ATOM 708 N N . THR A 1 93 ? 8.993 -14.201 -9.345 1.00 83.56 93 THR A N 1
ATOM 709 C CA . THR A 1 93 ? 10.236 -13.958 -10.095 1.00 83.56 93 THR A CA 1
ATOM 710 C C . THR A 1 93 ? 10.678 -12.504 -10.073 1.00 83.56 93 THR A C 1
ATOM 712 O O . THR A 1 93 ? 11.851 -12.233 -10.308 1.00 83.56 93 THR A O 1
ATOM 715 N N . PHE A 1 94 ? 9.769 -11.562 -9.818 1.00 84.94 94 PHE A N 1
ATOM 716 C CA . PHE A 1 94 ? 10.101 -10.147 -9.781 1.00 84.94 94 PHE A CA 1
ATOM 717 C C . PHE A 1 94 ? 10.949 -9.842 -8.536 1.00 84.94 94 PHE A C 1
ATOM 719 O O . PHE A 1 94 ? 10.566 -10.222 -7.424 1.00 84.94 94 PHE A O 1
ATOM 726 N N . PRO A 1 95 ? 12.107 -9.181 -8.690 1.00 87.38 95 PRO A N 1
ATOM 727 C CA . PRO A 1 95 ? 13.007 -8.941 -7.576 1.00 87.38 95 PRO A CA 1
ATOM 728 C C . PRO A 1 95 ? 12.406 -7.947 -6.580 1.00 87.38 95 PRO A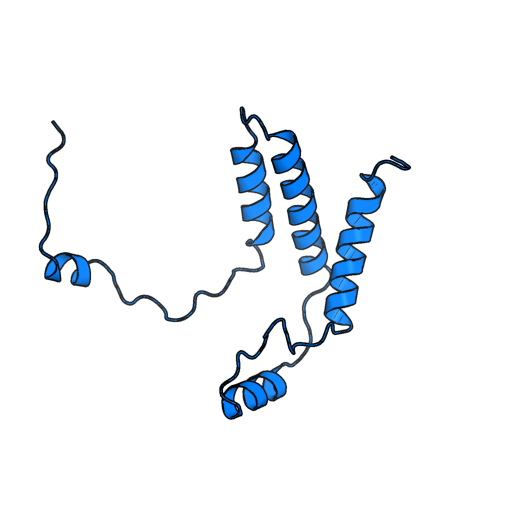 C 1
ATOM 730 O O . PRO A 1 95 ? 11.750 -6.971 -6.952 1.00 87.38 95 PRO A O 1
ATOM 733 N N . ARG A 1 96 ? 12.726 -8.135 -5.296 1.00 90.38 96 ARG A N 1
ATOM 734 C CA . ARG A 1 96 ? 12.547 -7.112 -4.254 1.00 90.38 96 ARG A CA 1
ATOM 735 C C . ARG A 1 96 ? 13.615 -6.036 -4.435 1.00 90.38 96 ARG A C 1
ATOM 737 O O . ARG A 1 96 ? 14.602 -5.997 -3.704 1.00 90.38 96 ARG A O 1
ATOM 744 N N . SER A 1 97 ? 13.444 -5.240 -5.487 1.00 90.31 97 SER A N 1
ATOM 745 C CA . SER A 1 97 ? 14.373 -4.183 -5.888 1.00 90.31 97 SER A CA 1
ATOM 746 C C . SER A 1 97 ? 14.657 -3.209 -4.743 1.00 90.31 97 SER A C 1
ATOM 748 O O . SER A 1 97 ? 13.887 -3.116 -3.786 1.00 90.31 97 SER A O 1
ATOM 750 N N . GLN A 1 98 ? 15.729 -2.427 -4.874 1.00 92.44 98 GLN A N 1
ATOM 751 C CA . GLN A 1 98 ? 16.049 -1.384 -3.900 1.00 92.44 98 GLN A CA 1
ATOM 752 C C . GLN A 1 98 ? 14.857 -0.449 -3.659 1.00 92.44 98 GLN A C 1
ATOM 754 O O . GLN A 1 98 ? 14.530 -0.147 -2.520 1.00 92.44 98 GLN A O 1
ATOM 759 N N . HIS A 1 99 ? 14.156 -0.056 -4.726 1.00 93.25 99 HIS A N 1
ATOM 760 C CA . HIS A 1 99 ? 12.979 0.799 -4.614 1.00 93.25 99 HIS A CA 1
ATOM 761 C C . HIS A 1 99 ? 11.833 0.134 -3.836 1.00 93.25 99 HIS A C 1
ATOM 763 O O . HIS A 1 99 ? 11.192 0.783 -3.017 1.00 93.25 99 HIS A O 1
ATOM 769 N N . TRP A 1 100 ? 11.601 -1.169 -4.036 1.00 92.75 100 TRP A N 1
ATOM 770 C CA . TRP A 1 100 ? 10.620 -1.914 -3.241 1.00 92.75 100 TRP A CA 1
ATOM 771 C C . TRP A 1 100 ? 10.979 -1.904 -1.749 1.00 92.75 100 TRP A C 1
ATOM 773 O O . TRP A 1 100 ? 10.109 -1.697 -0.907 1.00 92.75 100 TRP A O 1
ATOM 783 N N . GLN A 1 101 ? 12.263 -2.078 -1.424 1.00 95.06 101 GLN A N 1
ATOM 784 C CA . GLN A 1 101 ? 12.747 -2.039 -0.041 1.00 95.06 101 GLN A CA 1
ATOM 785 C C . GLN A 1 101 ? 12.613 -0.636 0.564 1.00 95.06 101 GLN A C 1
ATOM 787 O O . GLN A 1 101 ? 12.209 -0.517 1.716 1.00 95.06 101 GLN A O 1
ATOM 792 N N . THR A 1 102 ? 12.871 0.421 -0.215 1.00 96.44 102 THR A N 1
ATOM 793 C CA . THR A 1 102 ? 12.643 1.815 0.200 1.00 96.44 102 THR A CA 1
ATOM 794 C C . THR A 1 102 ? 11.182 2.062 0.567 1.00 96.44 102 THR A C 1
ATOM 796 O O . THR A 1 102 ? 10.914 2.624 1.624 1.00 96.44 102 THR A O 1
ATOM 799 N N . LEU A 1 103 ? 10.237 1.606 -0.262 1.00 96.19 103 LEU A N 1
ATOM 800 C CA . LEU A 1 103 ? 8.808 1.744 0.032 1.00 96.19 103 LEU A CA 1
ATOM 801 C C . LEU A 1 103 ? 8.418 0.995 1.310 1.00 96.19 103 LEU A C 1
ATOM 803 O O . LEU A 1 103 ? 7.682 1.534 2.130 1.00 96.19 103 LEU A O 1
ATOM 807 N N . LEU A 1 104 ? 8.926 -0.228 1.499 1.00 96.81 104 LEU A N 1
ATOM 808 C CA . LEU A 1 104 ? 8.671 -0.999 2.716 1.00 96.81 104 LEU A CA 1
ATOM 809 C C . LEU A 1 104 ? 9.208 -0.280 3.962 1.00 96.81 104 LEU A C 1
ATOM 811 O O . LEU A 1 104 ? 8.487 -0.165 4.947 1.00 96.81 104 LEU A O 1
ATOM 815 N N . ALA A 1 105 ? 10.445 0.214 3.910 1.00 97.62 105 ALA A N 1
ATOM 816 C CA . ALA A 1 105 ? 11.056 0.936 5.022 1.00 97.62 105 ALA A CA 1
ATOM 817 C C . ALA A 1 105 ? 10.285 2.220 5.365 1.00 97.62 105 ALA A C 1
ATOM 819 O O . ALA A 1 105 ? 10.059 2.487 6.540 1.00 97.62 105 ALA A O 1
ATOM 820 N N . ALA A 1 106 ? 9.830 2.971 4.356 1.00 97.88 106 ALA A N 1
ATOM 821 C CA . ALA A 1 106 ? 9.022 4.173 4.559 1.00 97.88 106 ALA A CA 1
ATOM 822 C C . ALA A 1 106 ? 7.683 3.860 5.249 1.00 97.88 106 ALA A C 1
ATOM 824 O O . ALA A 1 106 ? 7.319 4.537 6.204 1.00 97.88 106 ALA A O 1
ATOM 825 N N . ILE A 1 107 ? 6.990 2.796 4.823 1.00 97.50 107 ILE A N 1
ATOM 826 C CA . ILE A 1 107 ? 5.737 2.362 5.462 1.00 97.50 107 ILE A CA 1
ATOM 827 C C . ILE A 1 107 ? 5.979 1.953 6.920 1.00 97.50 107 ILE A C 1
ATOM 829 O O . ILE A 1 107 ? 5.187 2.303 7.787 1.00 97.50 107 ILE A O 1
ATOM 833 N N . ILE A 1 108 ? 7.057 1.212 7.201 1.00 96.69 108 ILE A N 1
ATOM 834 C CA . ILE A 1 108 ? 7.390 0.801 8.573 1.00 96.69 108 ILE A CA 1
ATOM 835 C C . ILE A 1 108 ? 7.668 2.028 9.443 1.00 96.69 108 ILE A C 1
ATOM 837 O O . ILE A 1 108 ? 7.081 2.136 10.512 1.00 96.69 108 ILE A O 1
ATOM 841 N N . ALA A 1 109 ? 8.505 2.956 8.974 1.00 96.31 109 ALA A N 1
ATOM 842 C CA . ALA A 1 109 ? 8.871 4.157 9.723 1.00 96.31 109 ALA A CA 1
ATOM 843 C C . ALA A 1 109 ? 7.665 5.054 10.041 1.00 96.31 109 ALA A C 1
ATOM 845 O O . ALA A 1 109 ? 7.640 5.718 11.071 1.00 96.31 109 ALA A O 1
ATOM 846 N N . GLU A 1 110 ? 6.657 5.077 9.169 1.00 95.56 110 GLU A N 1
ATOM 847 C CA . GLU A 1 110 ? 5.428 5.830 9.414 1.00 95.56 110 GLU A CA 1
ATOM 848 C C . GLU A 1 110 ? 4.513 5.162 10.448 1.00 95.56 110 GLU A C 1
ATOM 850 O O . GLU A 1 110 ? 3.847 5.852 11.214 1.00 95.56 110 GLU A O 1
ATOM 855 N N . LEU A 1 111 ? 4.486 3.828 10.487 1.00 94.62 111 LEU A N 1
ATOM 856 C CA . LEU A 1 111 ? 3.645 3.068 11.416 1.00 94.62 111 LEU A CA 1
ATOM 857 C C . LEU A 1 111 ? 4.303 2.850 12.785 1.00 94.62 111 LEU A C 1
ATOM 859 O O . LEU A 1 111 ? 3.598 2.625 13.765 1.00 94.62 111 LEU A O 1
ATOM 863 N N . GLU A 1 112 ? 5.632 2.900 12.862 1.00 93.50 112 GLU A N 1
ATOM 864 C CA . GLU A 1 112 ? 6.411 2.657 14.081 1.00 93.50 112 GLU A CA 1
ATOM 865 C C . GLU A 1 112 ? 5.976 3.525 15.280 1.00 93.50 112 GLU A C 1
ATOM 867 O O . GLU A 1 112 ? 5.796 2.957 16.355 1.00 93.50 112 GLU A O 1
ATOM 872 N N . PRO A 1 113 ?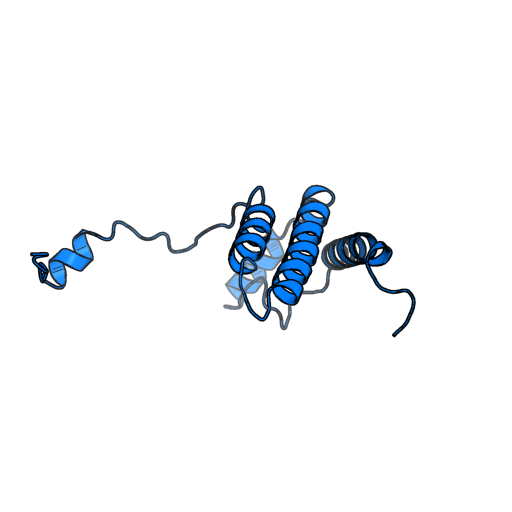 5.702 4.841 15.145 1.00 91.69 113 PRO A N 1
ATOM 873 C CA . PRO A 1 113 ? 5.254 5.667 16.271 1.00 91.69 113 PRO A CA 1
ATOM 874 C C . PRO A 1 113 ? 3.874 5.287 16.826 1.00 91.69 113 PRO A C 1
ATOM 876 O O . PRO A 1 113 ? 3.559 5.623 17.965 1.00 91.69 113 PRO A O 1
ATOM 879 N N . GLU A 1 114 ? 3.034 4.630 16.021 1.00 86.06 114 GLU A N 1
ATOM 880 C CA . GLU A 1 114 ? 1.708 4.151 16.434 1.00 86.06 114 GLU A CA 1
ATOM 881 C C . GLU A 1 114 ? 1.750 2.710 16.966 1.00 86.06 114 GLU A C 1
ATOM 883 O O . GLU A 1 114 ? 0.763 2.220 17.523 1.00 86.06 114 GLU A O 1
ATOM 888 N N . ALA A 1 115 ? 2.877 2.014 16.796 1.00 85.25 115 ALA A N 1
ATOM 889 C CA . ALA A 1 115 ? 3.041 0.656 17.274 1.00 85.25 115 ALA A CA 1
ATOM 890 C C . ALA A 1 115 ? 3.255 0.652 18.801 1.00 85.25 115 ALA A C 1
ATOM 892 O O . ALA A 1 115 ? 4.048 1.438 19.322 1.00 85.25 115 ALA A O 1
ATOM 893 N N . PRO A 1 116 ? 2.575 -0.232 19.549 1.00 82.31 116 PRO A N 1
ATOM 894 C CA . PRO A 1 116 ? 2.827 -0.376 20.978 1.00 82.31 116 PRO A CA 1
ATOM 895 C C . PRO A 1 116 ? 4.273 -0.832 21.213 1.00 82.31 116 PRO A C 1
ATOM 897 O O . PRO A 1 116 ? 4.746 -1.738 20.529 1.00 82.31 116 PRO A O 1
ATOM 900 N N . GLU A 1 117 ? 4.959 -0.231 22.195 1.00 75.38 117 GLU A N 1
ATOM 901 C CA . GLU A 1 117 ? 6.384 -0.499 22.447 1.00 75.38 117 GLU A CA 1
ATOM 902 C C . GLU A 1 117 ? 6.671 -1.986 22.712 1.00 75.38 117 GLU A C 1
ATOM 904 O O . GLU A 1 117 ? 7.740 -2.457 22.346 1.00 75.38 117 GLU A O 1
ATOM 909 N N . HIS A 1 118 ? 5.728 -2.738 23.293 1.00 67.81 118 HIS A N 1
ATOM 910 C CA . HIS A 1 118 ? 5.819 -4.183 23.516 1.00 67.81 118 HIS A CA 1
ATOM 911 C C . HIS A 1 118 ? 4.404 -4.796 23.615 1.00 67.81 118 HIS A C 1
ATOM 913 O O . HIS A 1 118 ? 3.509 -4.181 24.201 1.00 67.81 118 HIS A O 1
ATOM 919 N N . VAL A 1 119 ? 4.216 -6.013 23.084 1.00 48.41 119 VAL A N 1
ATOM 920 C CA . VAL A 1 119 ? 3.165 -6.965 23.512 1.00 48.41 119 VAL A CA 1
ATOM 921 C C . VAL A 1 119 ? 3.829 -8.055 24.336 1.00 48.41 119 VAL A C 1
ATOM 923 O O . VAL A 1 119 ? 4.898 -8.530 23.890 1.00 48.41 119 VAL A O 1
#

Sequence (119 aa):
MSSIRIVSPDEVVKTAGAIPPLLFANLKSLYSRRAERLRQLAEDHPLGDYLKFAATVVNAQSHAQHDNPLKIDLTDTLKTASDAGRPPLSVKTFPRSQHWQTLLAAIIAELEPEAPEHV

InterPro domains:
  IPR006452 Formate dehydrogenase accessory protein [PTHR37689] (5-118)
  IPR024064 FdhE-like superfamily [G3DSA:3.90.1670.10] (21-119)
  IPR024064 FdhE-like superfamily [SSF144020] (21-118)
  IPR056774 FdhE, N-terminal domain [PF04216] (19-119)

Secondary structure (DSSP, 8-state):
--------HHHHHHHS----S-----HHHHHHHHHHHHHHHHTT-TTHHHHHHHHHHHHHHHHHHHHS------HHHHHHHHHTTS-TT-TTTS---HHHHHHHHHHHHHHGGGS-S--

Radius of gyration: 20.98 Å; chains: 1; bounding box: 61×26×51 Å

pLDDT: mean 87.8, std 12.07, range [39.16, 98.56]

Organism: NCBI:txid1122977

Foldseek 3Di:
DDDDDDDDPVVVVVVDDDDDPDDDDPLQCNLVVQLVVLCVCLVVDPCNVVSNVVSLLSVLLSVLCVVQPDPDDCPVLVVVCVVVVHDSCDPVPHDCDPSVVSSVVSSCVSCVVVDDPDD